Protein AF-A0A929YEJ9-F1 (afdb_monomer_lite)

pLDDT: mean 86.89, std 8.36, range [53.06, 94.19]

Sequence (57 aa):
MSDTYIGLFENENLETLEKDVEKCLSDKNIEVVSIRKNLQPNEDNKYLIMVVYKFKK

Radius of gyration: 12.06 Å; chains: 1; bounding box: 29×17×37 Å

Structure (mmCIF, N/CA/C/O backbone):
data_AF-A0A929YEJ9-F1
#
_entry.id   AF-A0A929YEJ9-F1
#
loop_
_atom_site.group_PDB
_atom_site.id
_atom_site.type_symbol
_atom_site.label_atom_id
_atom_site.label_alt_id
_atom_site.label_comp_id
_atom_site.label_asym_id
_atom_site.label_entity_id
_atom_site.label_seq_id
_atom_site.pdbx_PDB_ins_code
_atom_site.Cartn_x
_atom_site.Cartn_y
_atom_site.Cartn_z
_atom_site.occupancy
_atom_site.B_iso_or_equiv
_atom_site.auth_seq_id
_atom_site.auth_comp_id
_atom_site.auth_asym_id
_atom_site.auth_atom_id
_atom_site.pdbx_PDB_model_num
ATOM 1 N N . MET A 1 1 ? -20.287 -7.255 12.394 1.00 53.06 1 MET A N 1
ATOM 2 C CA . MET A 1 1 ? -19.561 -7.095 11.119 1.00 53.06 1 MET A CA 1
ATOM 3 C C . MET A 1 1 ? -18.196 -6.537 11.465 1.00 53.06 1 MET A C 1
ATOM 5 O O . MET A 1 1 ? -18.139 -5.597 12.241 1.00 53.06 1 MET A O 1
ATOM 9 N N . SER A 1 2 ? -17.105 -7.174 11.045 1.00 57.41 2 SER A N 1
ATOM 10 C CA . SER A 1 2 ? -15.771 -6.600 11.241 1.00 57.41 2 SER A CA 1
ATOM 11 C C . SER A 1 2 ? -15.535 -5.598 10.118 1.00 57.41 2 SER A C 1
ATOM 13 O O . SER A 1 2 ? -15.363 -6.032 8.981 1.00 57.41 2 SER A O 1
ATOM 15 N N . ASP A 1 3 ? -15.556 -4.298 10.425 1.00 76.19 3 ASP A N 1
ATOM 16 C CA . ASP A 1 3 ? -15.377 -3.214 9.448 1.00 76.19 3 ASP A CA 1
ATOM 17 C C . ASP A 1 3 ? -13.940 -3.212 8.916 1.00 76.19 3 ASP A C 1
ATOM 19 O O . ASP A 1 3 ? -13.039 -2.543 9.424 1.00 76.19 3 ASP A O 1
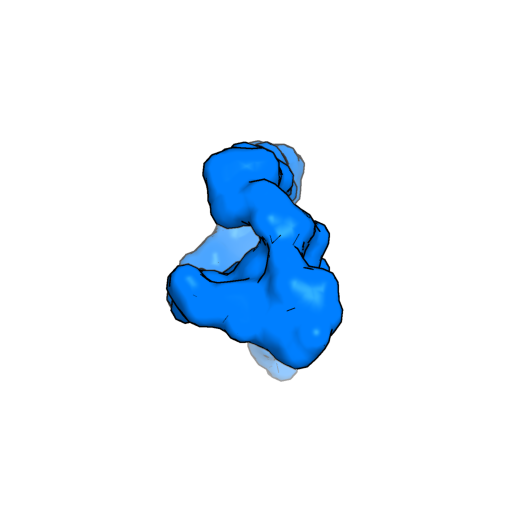ATOM 23 N N . T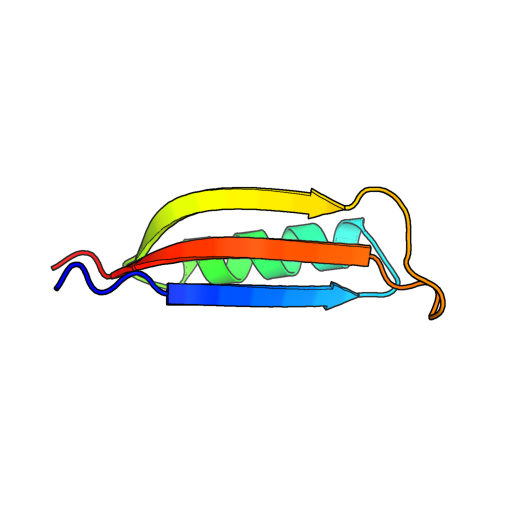HR A 1 4 ? -13.711 -4.078 7.935 1.00 86.25 4 THR A N 1
ATOM 24 C CA . THR A 1 4 ? -12.437 -4.235 7.248 1.00 86.25 4 THR A CA 1
ATO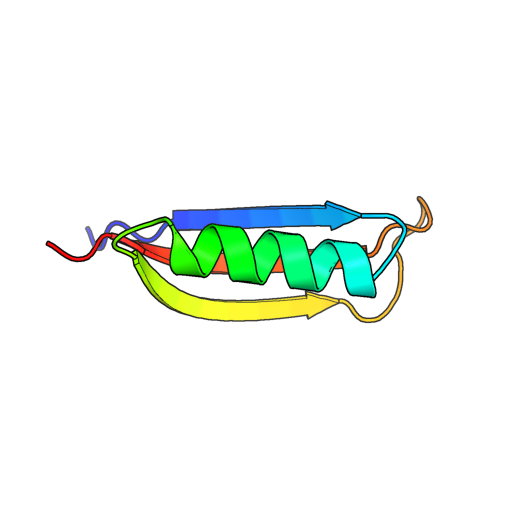M 25 C C . THR A 1 4 ? -12.533 -3.475 5.938 1.00 86.25 4 THR A C 1
ATOM 27 O O . THR A 1 4 ? -13.462 -3.682 5.161 1.00 86.25 4 THR A O 1
ATOM 30 N N . TYR A 1 5 ? -11.568 -2.601 5.703 1.00 87.56 5 TYR A N 1
ATOM 31 C CA . TYR A 1 5 ? -11.498 -1.719 4.553 1.00 87.56 5 TYR A CA 1
ATOM 32 C C . TYR A 1 5 ? -10.376 -2.162 3.626 1.00 87.56 5 TYR A C 1
ATOM 34 O O . TYR A 1 5 ? -9.386 -2.758 4.057 1.00 87.56 5 TYR A O 1
ATOM 42 N N . ILE A 1 6 ? -10.538 -1.844 2.345 1.00 90.38 6 ILE A N 1
ATOM 43 C CA . ILE A 1 6 ? -9.543 -2.102 1.312 1.00 90.38 6 ILE A CA 1
ATOM 44 C C . ILE A 1 6 ? -9.119 -0.754 0.731 1.00 90.38 6 ILE A C 1
ATOM 46 O O . ILE A 1 6 ? -9.950 0.005 0.239 1.00 90.38 6 ILE A O 1
ATOM 50 N N . GLY A 1 7 ? -7.827 -0.452 0.817 1.00 89.06 7 GLY A N 1
ATOM 51 C CA . GLY A 1 7 ? -7.176 0.628 0.088 1.00 89.06 7 GLY A CA 1
ATOM 52 C C . GLY A 1 7 ? -6.450 0.057 -1.124 1.00 89.06 7 GLY A C 1
ATOM 53 O O . GLY A 1 7 ? -5.658 -0.873 -0.981 1.00 89.06 7 GLY A O 1
ATOM 54 N N . LEU A 1 8 ? -6.726 0.604 -2.302 1.00 92.12 8 LEU A N 1
ATOM 55 C CA . LEU A 1 8 ? -6.018 0.295 -3.541 1.00 92.12 8 LEU A CA 1
ATOM 56 C C . LEU A 1 8 ? -5.161 1.499 -3.915 1.00 92.12 8 LEU A C 1
ATOM 58 O O . LEU A 1 8 ? -5.658 2.624 -3.943 1.00 92.12 8 LEU A O 1
ATOM 62 N N . PHE A 1 9 ? -3.885 1.245 -4.178 1.00 90.88 9 PHE A N 1
ATOM 63 C CA . PHE A 1 9 ? -2.912 2.249 -4.576 1.00 90.88 9 PHE A CA 1
ATOM 64 C C . PHE A 1 9 ? -2.280 1.814 -5.892 1.00 90.88 9 PHE A C 1
ATOM 66 O O . PHE A 1 9 ? -1.893 0.651 -6.034 1.00 90.88 9 PHE A O 1
ATOM 73 N N . GLU A 1 10 ? -2.162 2.751 -6.825 1.00 92.38 10 GLU A N 1
ATOM 74 C CA . GLU A 1 10 ? -1.527 2.539 -8.120 1.00 92.38 10 GLU A CA 1
ATOM 75 C C . GLU A 1 10 ? -0.513 3.641 -8.417 1.00 92.38 10 GLU A C 1
ATOM 77 O O . GLU A 1 10 ? -0.746 4.807 -8.099 1.00 92.38 10 GLU A O 1
ATOM 82 N N . ASN A 1 11 ? 0.623 3.274 -9.008 1.00 92.81 11 ASN A N 1
ATOM 83 C CA . ASN A 1 11 ? 1.618 4.234 -9.484 1.00 92.81 11 ASN A CA 1
ATOM 84 C C . ASN A 1 11 ? 2.523 3.585 -10.537 1.00 92.81 11 ASN A C 1
ATOM 86 O O . ASN A 1 11 ? 2.840 2.405 -10.436 1.00 92.81 11 ASN A O 1
ATOM 90 N N . GLU A 1 12 ? 2.987 4.355 -11.516 1.00 92.50 12 GLU A N 1
ATOM 91 C CA . GLU A 1 12 ? 3.976 3.909 -12.511 1.00 92.50 12 GLU A CA 1
ATOM 92 C C . GLU A 1 12 ? 5.356 3.661 -11.883 1.00 92.50 12 GLU A C 1
ATOM 94 O O . GLU A 1 12 ? 6.141 2.863 -12.389 1.00 92.50 12 GLU A O 1
ATOM 99 N N . ASN A 1 13 ? 5.657 4.314 -10.757 1.00 92.31 13 ASN A N 1
ATOM 100 C CA . ASN A 1 13 ? 6.901 4.140 -10.020 1.00 92.31 13 ASN A CA 1
ATOM 101 C C . ASN A 1 13 ? 6.663 3.386 -8.702 1.00 92.31 13 ASN A C 1
ATOM 103 O O . ASN A 1 13 ? 5.932 3.851 -7.825 1.00 92.31 13 ASN A O 1
ATOM 1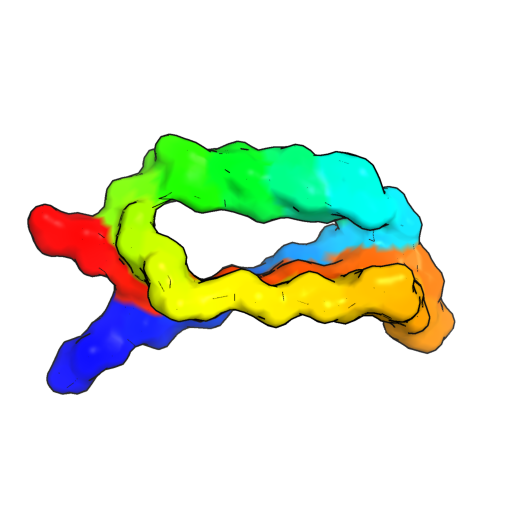07 N N . LEU A 1 14 ? 7.328 2.238 -8.544 1.00 89.25 14 LEU A N 1
ATOM 108 C CA . LEU A 1 14 ? 7.213 1.394 -7.354 1.00 89.25 14 LEU A CA 1
ATOM 109 C C . LEU A 1 14 ? 7.684 2.100 -6.071 1.00 89.25 14 LEU A C 1
ATOM 111 O O . LEU A 1 14 ? 7.032 1.982 -5.039 1.00 89.25 14 LEU A O 1
ATOM 115 N N . GLU A 1 15 ? 8.779 2.859 -6.122 1.00 91.44 15 GLU A N 1
ATOM 116 C CA . GLU A 1 15 ? 9.325 3.544 -4.943 1.00 91.44 15 GLU A CA 1
ATOM 117 C C . GLU A 1 15 ? 8.385 4.659 -4.463 1.00 91.44 15 GLU A C 1
ATOM 119 O O . GLU A 1 15 ? 8.185 4.851 -3.262 1.00 91.44 15 GLU A O 1
ATOM 124 N N . THR A 1 16 ? 7.768 5.385 -5.400 1.00 92.56 16 THR A N 1
ATOM 125 C CA . THR A 1 16 ? 6.738 6.381 -5.075 1.00 92.56 16 THR A CA 1
ATOM 126 C C . THR A 1 16 ? 5.502 5.715 -4.475 1.00 92.56 16 THR A C 1
ATOM 128 O O . THR A 1 16 ? 5.002 6.177 -3.451 1.00 92.56 16 THR A O 1
ATOM 131 N N . LEU A 1 17 ? 5.065 4.589 -5.049 1.00 92.62 17 LEU A N 1
ATOM 132 C CA . LEU A 1 17 ? 3.927 3.822 -4.545 1.00 92.62 17 LEU A CA 1
ATOM 133 C C . LEU A 1 17 ? 4.131 3.352 -3.102 1.00 92.62 17 LEU A C 1
ATOM 135 O O . LEU A 1 17 ? 3.224 3.455 -2.278 1.00 92.62 17 LEU A O 1
ATOM 139 N N . GLU A 1 18 ? 5.318 2.834 -2.788 1.00 90.94 18 GLU A N 1
ATOM 140 C CA . GLU A 1 18 ? 5.634 2.366 -1.439 1.00 90.94 18 GLU A CA 1
ATOM 141 C C . GLU A 1 18 ? 5.616 3.513 -0.422 1.00 90.94 18 GLU A C 1
ATOM 143 O O . GLU A 1 18 ? 5.017 3.359 0.643 1.00 90.94 18 GLU A O 1
ATOM 148 N N . LYS A 1 19 ? 6.158 4.686 -0.778 1.00 92.94 19 LYS A N 1
ATOM 149 C CA . LYS A 1 19 ? 6.104 5.890 0.072 1.00 92.94 19 LYS A CA 1
ATOM 150 C C . LYS A 1 19 ? 4.673 6.371 0.314 1.00 92.94 19 LYS A C 1
ATOM 152 O O . LYS A 1 19 ? 4.335 6.740 1.440 1.00 92.94 19 LYS A O 1
ATOM 157 N N . ASP A 1 20 ? 3.822 6.349 -0.711 1.00 90.06 20 ASP A N 1
ATOM 158 C CA . ASP A 1 20 ? 2.415 6.750 -0.587 1.00 90.06 20 ASP A CA 1
ATOM 159 C C . ASP A 1 20 ? 1.637 5.805 0.338 1.00 90.06 20 ASP A C 1
ATOM 161 O O . ASP A 1 20 ? 0.858 6.250 1.191 1.00 90.06 20 ASP A O 1
ATOM 165 N N . VAL A 1 21 ? 1.891 4.498 0.217 1.00 90.50 21 VAL A N 1
ATOM 166 C CA . VAL A 1 21 ? 1.316 3.485 1.107 1.00 90.50 21 VAL A CA 1
ATOM 167 C C . VAL A 1 21 ? 1.803 3.693 2.538 1.00 90.50 21 VAL A C 1
ATOM 169 O O . VAL A 1 21 ? 0.972 3.776 3.440 1.00 90.50 21 VAL A O 1
ATOM 172 N N . GLU A 1 22 ? 3.109 3.842 2.769 1.00 89.38 22 GLU A N 1
ATOM 173 C CA . GLU A 1 22 ? 3.667 4.093 4.107 1.00 89.38 22 GLU A CA 1
ATOM 174 C C . GLU A 1 22 ? 3.077 5.346 4.758 1.00 89.38 22 GLU A C 1
ATOM 176 O O . GLU A 1 22 ? 2.689 5.317 5.932 1.00 89.38 22 GLU A O 1
ATOM 181 N N . LYS A 1 23 ? 2.940 6.434 3.993 1.00 88.69 23 LYS A N 1
ATOM 182 C CA . LYS A 1 23 ? 2.326 7.671 4.478 1.00 88.69 23 LYS A CA 1
ATOM 183 C C . LYS A 1 23 ? 0.870 7.448 4.878 1.00 88.69 23 LYS A C 1
ATOM 185 O O . LYS A 1 23 ? 0.469 7.856 5.964 1.00 88.69 23 LYS A O 1
ATOM 190 N N . CYS A 1 24 ? 0.091 6.751 4.050 1.00 84.00 24 CYS A N 1
ATOM 191 C CA . CYS A 1 24 ? -1.309 6.442 4.353 1.00 84.00 24 CYS A CA 1
ATOM 192 C C . CYS A 1 24 ? -1.457 5.553 5.599 1.00 84.00 24 CYS A C 1
ATOM 194 O O . CYS A 1 24 ? -2.372 5.752 6.402 1.00 84.00 24 CYS A O 1
ATOM 196 N N . LEU A 1 25 ? -0.535 4.604 5.780 1.00 83.50 25 LEU A N 1
ATOM 197 C CA . LEU A 1 25 ? -0.482 3.736 6.954 1.00 83.50 25 LEU A CA 1
ATOM 198 C C . LEU A 1 25 ? -0.085 4.476 8.236 1.00 83.50 25 LEU A C 1
ATOM 200 O O . LEU A 1 25 ? -0.526 4.089 9.315 1.00 83.50 25 LEU A O 1
ATOM 204 N N . SER A 1 26 ? 0.724 5.529 8.118 1.00 83.38 26 SER A N 1
ATOM 205 C CA . SER A 1 26 ? 1.210 6.318 9.257 1.00 83.38 26 SER A CA 1
ATOM 206 C C . SER A 1 26 ? 0.208 7.374 9.732 1.00 83.38 26 SER A C 1
ATOM 208 O O . SER A 1 26 ? 0.185 7.708 10.913 1.00 83.38 26 SER A O 1
ATOM 210 N N . ASP A 1 27 ? -0.607 7.912 8.822 1.00 71.75 27 ASP A N 1
ATOM 211 C CA . ASP A 1 27 ? -1.511 9.041 9.094 1.00 71.75 27 ASP A CA 1
ATOM 212 C C . ASP A 1 27 ? -2.833 8.590 9.743 1.00 71.75 27 ASP A C 1
ATOM 214 O O . ASP A 1 27 ? -3.427 9.273 10.577 1.00 71.75 27 ASP A O 1
ATOM 218 N N . LYS A 1 28 ? -3.309 7.389 9.398 1.00 66.50 28 LYS A N 1
ATOM 219 C CA . LYS A 1 28 ? -4.609 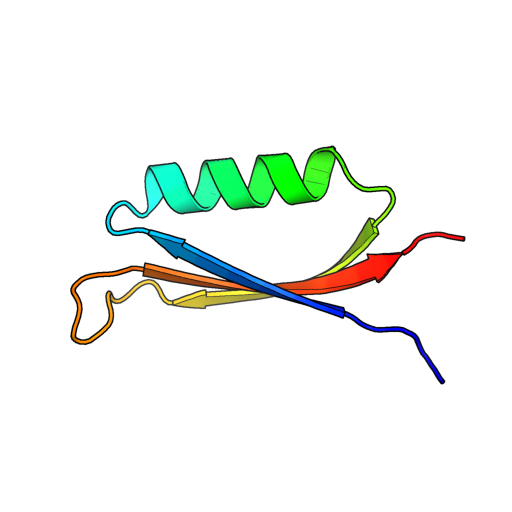6.907 9.867 1.00 66.50 28 LYS A CA 1
ATOM 220 C C . LYS A 1 28 ? -4.459 6.066 11.132 1.00 66.50 28 LYS A C 1
ATOM 222 O O . LYS A 1 28 ? -3.578 5.218 11.227 1.00 66.50 28 LYS A O 1
ATOM 227 N N . ASN A 1 29 ? -5.382 6.237 12.083 1.00 82.25 29 ASN A N 1
ATOM 228 C CA . ASN A 1 29 ? -5.543 5.352 13.243 1.00 82.25 29 ASN A CA 1
ATOM 229 C C . ASN A 1 29 ? -6.066 3.973 12.793 1.00 82.25 29 ASN A C 1
ATOM 231 O O . ASN A 1 29 ? -7.212 3.601 13.050 1.00 82.25 29 ASN A O 1
ATOM 235 N N . ILE A 1 30 ? -5.253 3.251 12.026 1.00 86.00 30 ILE A N 1
ATOM 236 C CA . ILE A 1 30 ? -5.605 1.995 11.379 1.00 86.00 30 ILE A CA 1
ATOM 237 C C . ILE A 1 30 ? -4.692 0.868 11.845 1.00 86.00 30 ILE A C 1
ATOM 239 O O . ILE A 1 30 ? -3.532 1.049 12.210 1.00 86.00 30 ILE A O 1
ATOM 243 N N . GLU A 1 31 ? -5.256 -0.326 11.867 1.00 87.62 31 GLU A N 1
ATOM 244 C CA . GLU A 1 31 ? -4.581 -1.592 12.076 1.00 87.62 31 GLU A CA 1
ATOM 245 C C . GLU A 1 31 ? -4.503 -2.304 10.727 1.00 87.62 31 GLU A C 1
ATOM 247 O O . GLU A 1 31 ? -5.525 -2.618 10.111 1.00 87.62 31 GLU A O 1
ATOM 252 N N . VAL A 1 32 ? -3.282 -2.525 10.244 1.00 88.62 32 VAL A N 1
ATOM 253 C CA . VAL A 1 32 ? -3.048 -3.226 8.981 1.00 88.62 32 VAL A CA 1
ATOM 254 C C . VAL A 1 32 ? -3.283 -4.714 9.186 1.00 88.62 32 VAL A C 1
ATOM 256 O O . VAL A 1 32 ? -2.640 -5.344 10.018 1.00 88.62 32 VAL A O 1
ATOM 259 N N . VAL A 1 33 ? -4.189 -5.275 8.392 1.00 89.62 33 VAL A N 1
ATOM 260 C CA . VAL A 1 33 ? -4.524 -6.703 8.409 1.00 89.62 33 VAL A CA 1
ATOM 261 C C . VAL A 1 33 ? -3.688 -7.459 7.383 1.00 89.62 33 VAL A C 1
ATOM 263 O O . VAL A 1 33 ? -3.197 -8.550 7.656 1.00 89.62 33 VAL A O 1
ATOM 266 N N . SER A 1 34 ? -3.544 -6.908 6.176 1.00 90.50 34 SER A N 1
ATOM 267 C CA . SER A 1 34 ? -2.790 -7.543 5.096 1.00 90.50 34 SER A CA 1
ATOM 268 C C . SER A 1 34 ? -2.336 -6.513 4.070 1.00 90.50 34 SER A C 1
ATOM 270 O O . SER A 1 34 ? -3.056 -5.559 3.790 1.00 90.50 34 SER A O 1
ATOM 272 N N . ILE A 1 35 ? -1.165 -6.728 3.475 1.00 90.94 35 ILE A N 1
ATOM 273 C CA . ILE A 1 35 ? -0.686 -5.963 2.324 1.00 90.94 35 ILE A CA 1
ATOM 274 C C . ILE A 1 35 ? -0.362 -6.963 1.221 1.00 90.94 35 ILE A C 1
ATOM 276 O O . ILE A 1 35 ? 0.406 -7.902 1.431 1.00 90.94 35 ILE A O 1
ATOM 280 N N . ARG A 1 36 ? -0.937 -6.759 0.038 1.00 91.25 36 ARG A N 1
ATOM 281 C CA . ARG A 1 36 ? -0.575 -7.484 -1.179 1.00 91.25 36 ARG A CA 1
ATOM 282 C C . ARG A 1 36 ? 0.058 -6.509 -2.154 1.00 91.25 36 ARG A C 1
ATOM 284 O O . ARG A 1 36 ? -0.590 -5.560 -2.586 1.00 91.25 36 ARG A O 1
ATOM 291 N N . LYS A 1 37 ? 1.319 -6.760 -2.489 1.00 89.19 37 LYS A N 1
ATOM 292 C CA . LYS A 1 37 ? 2.068 -5.992 -3.482 1.00 89.19 37 LYS A CA 1
ATOM 293 C C . LYS A 1 37 ? 2.106 -6.778 -4.783 1.00 89.19 37 LYS A C 1
ATOM 295 O O . LYS A 1 37 ? 2.408 -7.971 -4.756 1.00 89.19 37 LYS A O 1
ATOM 300 N N . ASN A 1 38 ? 1.829 -6.114 -5.897 1.00 87.12 38 ASN A N 1
ATOM 301 C CA . ASN A 1 38 ? 2.137 -6.649 -7.209 1.00 87.12 38 ASN A CA 1
ATOM 302 C C . ASN A 1 38 ? 3.432 -5.997 -7.703 1.00 87.12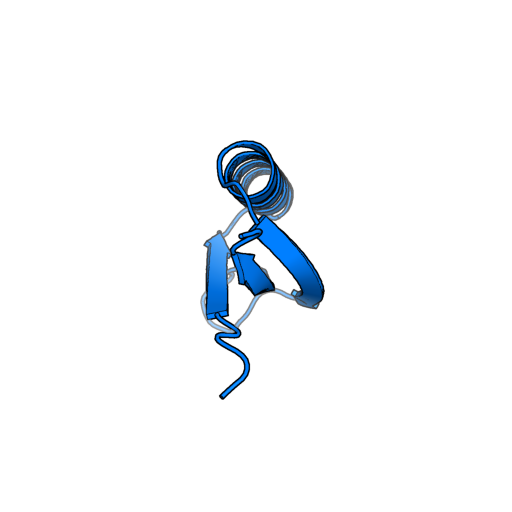 38 ASN A C 1
ATOM 304 O O . ASN A 1 38 ? 3.470 -4.799 -7.968 1.00 87.12 38 ASN A O 1
ATOM 308 N N . LEU A 1 39 ? 4.507 -6.786 -7.752 1.00 81.81 39 LEU A N 1
ATOM 309 C CA . LEU A 1 39 ? 5.839 -6.321 -8.165 1.00 81.81 39 LEU A CA 1
ATOM 310 C C . LEU A 1 39 ? 6.012 -6.310 -9.687 1.00 81.81 39 LEU A C 1
ATOM 312 O O . LEU A 1 39 ? 7.039 -5.855 -10.183 1.00 81.81 39 LEU A O 1
ATOM 316 N N . GLN A 1 40 ? 5.025 -6.820 -10.422 1.00 88.81 40 GLN A N 1
ATOM 317 C CA . GLN A 1 40 ? 4.942 -6.659 -11.863 1.00 88.81 40 GLN A CA 1
ATOM 318 C C . GLN A 1 40 ? 3.951 -5.539 -12.178 1.00 88.81 40 GLN A C 1
ATOM 320 O O . GLN A 1 40 ? 2.857 -5.525 -11.599 1.00 88.81 40 GLN A O 1
ATOM 325 N N . PRO A 1 41 ? 4.318 -4.604 -13.068 1.00 87.44 41 PRO A N 1
ATOM 326 C CA . PRO A 1 41 ? 3.380 -3.606 -13.541 1.00 87.44 41 PRO A CA 1
ATOM 327 C C . PRO A 1 41 ? 2.252 -4.274 -14.345 1.00 87.44 41 PRO A C 1
ATOM 329 O O . PRO A 1 41 ? 2.443 -5.332 -14.950 1.00 87.44 41 PRO A O 1
ATOM 332 N N . ASN A 1 42 ? 1.062 -3.678 -14.310 1.00 88.44 42 ASN A N 1
ATOM 333 C CA . ASN A 1 42 ? -0.095 -4.122 -15.086 1.00 88.44 42 ASN A CA 1
ATOM 334 C C . ASN A 1 42 ? 0.036 -3.740 -16.578 1.00 88.44 42 ASN A C 1
ATOM 336 O O . ASN A 1 42 ? 1.059 -3.210 -17.010 1.00 88.44 42 ASN A O 1
ATOM 340 N N . GLU A 1 43 ? -1.012 -3.992 -17.368 1.00 89.88 43 GLU A N 1
ATOM 341 C CA . GLU A 1 43 ? -1.054 -3.644 -18.800 1.00 89.88 43 GLU A CA 1
ATOM 342 C C . GLU A 1 43 ? -0.863 -2.136 -19.060 1.00 89.88 43 GLU A C 1
ATOM 344 O O . GLU A 1 43 ? -0.351 -1.759 -20.111 1.00 89.88 43 GLU A O 1
ATOM 349 N N . ASP A 1 44 ? -1.178 -1.288 -18.075 1.00 90.25 44 ASP A N 1
ATOM 350 C CA . ASP A 1 44 ? -0.986 0.168 -18.109 1.00 90.25 44 ASP A CA 1
ATOM 351 C C . ASP A 1 44 ? 0.388 0.620 -17.575 1.00 90.25 44 ASP A C 1
ATOM 353 O O . ASP A 1 44 ? 0.592 1.801 -17.300 1.00 90.25 44 ASP A O 1
ATOM 357 N N . ASN A 1 45 ? 1.336 -0.304 -17.387 1.00 89.31 45 ASN A N 1
ATOM 358 C CA . ASN A 1 45 ? 2.659 -0.049 -16.812 1.00 89.31 45 ASN A CA 1
ATOM 359 C C . ASN A 1 45 ? 2.633 0.544 -15.380 1.00 89.31 45 ASN A C 1
ATOM 361 O O . ASN A 1 45 ? 3.554 1.251 -14.967 1.00 89.31 45 ASN A O 1
ATOM 365 N N . LYS A 1 46 ? 1.582 0.250 -14.603 1.00 91.06 46 LYS A N 1
ATOM 366 C CA . LYS A 1 46 ? 1.417 0.689 -13.210 1.00 91.06 46 LYS A CA 1
ATOM 367 C C . LYS A 1 46 ? 1.604 -0.461 -12.229 1.00 91.06 46 LYS A C 1
ATOM 369 O O . LYS A 1 46 ? 1.054 -1.549 -12.395 1.00 91.06 46 LYS A O 1
ATOM 374 N N . TYR A 1 47 ? 2.326 -0.194 -11.152 1.00 93.06 47 TYR A N 1
ATOM 375 C CA . TYR A 1 47 ? 2.391 -1.045 -9.972 1.00 93.06 47 TYR A CA 1
ATOM 376 C C . TYR A 1 47 ? 1.131 -0.879 -9.127 1.00 93.06 47 TYR A C 1
ATOM 378 O O . TYR A 1 47 ? 0.550 0.204 -9.063 1.00 93.06 47 TYR A O 1
ATOM 386 N N . LEU A 1 48 ? 0.731 -1.956 -8.452 1.00 93.44 48 LEU A N 1
ATOM 387 C CA . LEU A 1 48 ? -0.467 -2.001 -7.617 1.00 93.44 48 LEU A CA 1
ATOM 388 C C . LEU A 1 48 ? -0.127 -2.527 -6.224 1.00 93.44 48 LEU A C 1
ATOM 390 O O . LEU A 1 48 ? 0.495 -3.583 -6.074 1.00 93.44 48 LEU A O 1
ATOM 394 N N . ILE A 1 49 ? -0.595 -1.822 -5.196 1.00 94.19 49 ILE A N 1
ATOM 395 C CA . ILE A 1 49 ? -0.565 -2.294 -3.812 1.00 94.19 49 ILE A CA 1
ATOM 396 C C . ILE A 1 49 ? -1.980 -2.247 -3.250 1.00 94.19 49 ILE A C 1
ATOM 398 O O . ILE A 1 49 ? -2.650 -1.216 -3.259 1.00 94.19 49 ILE A O 1
ATOM 402 N N . MET A 1 50 ? -2.427 -3.384 -2.729 1.00 93.88 50 MET A N 1
ATOM 403 C CA . MET A 1 50 ? -3.688 -3.506 -2.017 1.00 93.88 50 MET A CA 1
ATOM 404 C C . MET A 1 50 ? -3.410 -3.655 -0.526 1.00 93.88 50 MET A C 1
ATOM 406 O O . MET A 1 50 ? -2.698 -4.565 -0.097 1.00 93.88 50 MET A O 1
ATOM 410 N N . VAL A 1 51 ? -4.007 -2.779 0.270 1.00 92.56 51 VAL A N 1
ATOM 411 C CA . VAL A 1 51 ? -3.901 -2.770 1.726 1.00 92.56 51 VAL A CA 1
ATOM 412 C C . VAL A 1 51 ? -5.265 -3.087 2.310 1.00 92.56 51 VAL A C 1
ATOM 414 O O . VAL A 1 51 ? -6.239 -2.386 2.057 1.00 92.56 51 VAL A O 1
ATOM 417 N N . VAL A 1 52 ? -5.331 -4.124 3.128 1.00 91.62 52 VAL A N 1
ATOM 418 C CA . VAL A 1 52 ? -6.502 -4.469 3.928 1.00 91.62 52 VAL A CA 1
ATOM 419 C C . VAL A 1 52 ? -6.248 -3.976 5.346 1.00 91.62 52 VAL A C 1
ATOM 421 O O . VAL A 1 52 ? -5.257 -4.366 5.964 1.00 91.62 52 VAL A O 1
ATOM 424 N N . TYR A 1 53 ? -7.118 -3.116 5.866 1.00 90.25 53 TYR A N 1
ATOM 425 C CA . TYR A 1 53 ? -6.946 -2.490 7.178 1.00 90.25 53 TYR A CA 1
ATOM 426 C C . TYR A 1 53 ? -8.269 -2.356 7.933 1.00 90.25 53 TYR A C 1
ATOM 428 O O . TYR A 1 53 ? -9.351 -2.494 7.367 1.00 90.25 53 TYR A O 1
ATOM 436 N N . LYS A 1 54 ? -8.185 -2.089 9.234 1.00 89.56 54 LYS A N 1
ATOM 437 C CA . LYS A 1 54 ? -9.318 -1.778 10.117 1.00 89.56 54 LYS A CA 1
ATOM 438 C C . LYS A 1 54 ? -9.036 -0.465 10.828 1.00 89.56 54 LYS A C 1
ATOM 440 O O . LYS A 1 54 ? -7.876 -0.157 11.064 1.00 89.56 54 LYS A O 1
ATOM 445 N N . PHE A 1 55 ? -10.054 0.304 11.193 1.00 85.75 55 PHE A N 1
ATOM 446 C CA . PHE A 1 55 ? -9.838 1.431 12.103 1.00 85.75 55 PHE A CA 1
ATOM 447 C C . PHE A 1 55 ? -9.667 0.911 13.530 1.00 85.75 55 PHE A C 1
ATOM 449 O O . PHE A 1 55 ? -10.445 0.066 13.983 1.00 85.75 55 PHE A O 1
ATOM 456 N N . LYS A 1 56 ? -8.647 1.406 14.231 1.00 79.75 56 LYS A N 1
ATOM 457 C CA . LYS A 1 56 ? -8.506 1.173 15.668 1.00 79.75 56 LYS A CA 1
ATOM 458 C C . LYS A 1 56 ? -9.607 1.974 16.371 1.00 79.75 56 LYS A C 1
ATOM 460 O O . LYS A 1 56 ? -9.806 3.146 16.051 1.00 79.75 56 LYS A O 1
ATOM 465 N N . LYS A 1 57 ? -10.357 1.310 17.252 1.00 68.38 57 LYS A N 1
ATOM 466 C CA . LYS A 1 57 ? -11.362 1.957 18.106 1.00 68.38 57 LYS A CA 1
ATOM 467 C C . LYS A 1 57 ? -10.711 2.868 19.135 1.00 68.38 57 LYS A C 1
ATOM 469 O O . LYS A 1 57 ? -9.597 2.522 19.584 1.00 68.38 57 LYS A O 1
#

Secondary structure (DSSP, 8-state):
---EEEEEEEESSHHHHHHHHHHHHHHS-EEEEEEEEE-S--TTS-EEEEEEEEE--

Foldseek 3Di:
DQPKDKDKFKDLDPVVRVVVVVVVVVPAQKDWPDKDWDPAADPVSMTMIMTIIGHDD